Protein AF-A0A8J1L8U2-F1 (afdb_monomer)

pLDDT: mean 76.45, std 16.21, range [33.94, 94.25]

Solvent-accessible surface area (backbone atoms only — not comparable to full-atom values): 9892 Å² total; per-residue (Å²): 130,86,88,81,90,83,88,86,87,82,89,74,74,87,90,58,73,69,4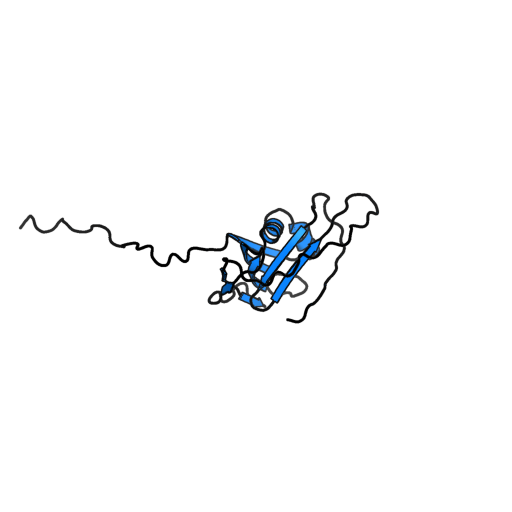5,57,37,37,38,40,43,85,87,51,74,49,75,46,46,43,51,58,68,88,56,88,93,59,76,48,62,86,51,72,68,71,79,86,49,74,55,70,46,94,36,49,20,51,20,28,72,24,74,72,26,86,62,57,69,60,91,40,66,45,71,16,31,52,74,24,55,23,24,35,36,40,37,36,34,31,82,90,69,74,41,37,34,18,40,21,12,24,18,17,62,56,47,46,49,46,73,73,53,90,40,54,60,61,38,53,75,67,52,38,52,68,53,76,51,70,42,75,35,76,75,75,87,61,83,78,72,88,73,84,78,79,77,96,76,80,95,78,85,87,78,88,131

Foldseek 3Di:
DDDDDDDDDDDFPPPDAWFWKKWDAPPDIDTDTDFDDDDPPDDGDDTDTPDPFAAFDPFKEQHAKDWQDPDGDRPDIDGDGDQFQKWKWKWKDAPVRNGIMITIYTMHPRVVVCVVPPVCGVCVVRPIDMDMDIDRGDDDPPPDDDDPDDDDDDPPDPDDD

Secondary structure (DSSP, 8-state):
-------------S----EEEEEE-SS-EEEEEE----STT--PPPP-PPP---SEEEEEEE-EEEES-S---TT-EEEEETT--EEEEEEEE-TTT-S-EEEEEEE-HHHHHHHHSSTHHHHHHTT-EEEEEEEE------S-------------SSS--

InterPro domains:
  IPR045860 Snake toxin-like superfamily [G3DSA:2.10.60.10] (55-143)
  IPR045860 Snake toxin-like superfamily [SSF57302] (56-139)
  IPR050918 CNF-like Phospholipase A2 Inhibitor [PTHR20914] (6-137)

Sequence (161 aa):
MKDYDMFERSCAPEKKYDLSGSFSLPSSKIIFASSFCSTDNCTPNEPTIPENANQPNQVTCPACLSLDSNLCNTSQSIPCTGSENMCYLGVATSPVFSYPVVLRGCATKSSCDIVSTDQEAILNTLQINSNLLCTNGACHHHYGFLLPAAIASALMKFMFV

Mean predicted aligned error: 11.78 Å

Organism: Xenopus laevis (NCBI:txid8355)

Structure (mmCIF, N/CA/C/O backbone):
data_AF-A0A8J1L8U2-F1
#
_entry.id   AF-A0A8J1L8U2-F1
#
loop_
_atom_site.group_PDB
_atom_site.id
_atom_site.type_symbol
_atom_site.label_atom_id
_atom_site.label_alt_id
_atom_site.label_comp_id
_atom_site.label_asym_id
_atom_site.label_entity_id
_atom_site.label_seq_id
_atom_site.pdbx_PDB_ins_code
_atom_site.Cartn_x
_atom_site.Cartn_y
_atom_site.Cartn_z
_atom_site.occupancy
_atom_site.B_iso_or_equiv
_atom_site.auth_seq_id
_atom_site.auth_comp_id
_atom_site.auth_asym_id
_atom_site.auth_atom_id
_atom_site.pdbx_PDB_model_num
ATOM 1 N N . MET A 1 1 ? 15.852 5.077 4.787 1.00 55.56 1 MET A N 1
ATOM 2 C CA . MET A 1 1 ? 14.525 5.723 4.705 1.00 55.56 1 MET A CA 1
ATOM 3 C C . MET A 1 1 ? 14.370 6.618 5.919 1.00 55.56 1 MET A C 1
ATOM 5 O O . MET A 1 1 ? 14.969 6.308 6.938 1.00 55.56 1 MET A O 1
ATOM 9 N N . LYS A 1 2 ? 13.671 7.747 5.790 1.00 69.25 2 LYS A N 1
ATOM 10 C CA . LYS A 1 2 ? 13.170 8.475 6.960 1.00 69.25 2 LYS A CA 1
ATOM 11 C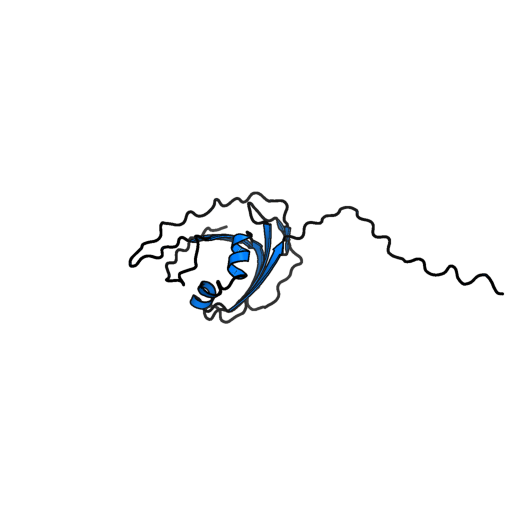 C . LYS A 1 2 ? 11.797 7.897 7.274 1.00 69.25 2 LYS A C 1
ATOM 13 O O . LYS A 1 2 ? 11.005 7.754 6.344 1.00 69.25 2 LYS A O 1
ATOM 18 N N . ASP A 1 3 ? 11.559 7.581 8.535 1.00 76.12 3 ASP A N 1
ATOM 19 C CA . ASP A 1 3 ? 10.280 7.050 8.988 1.00 76.12 3 ASP A CA 1
ATOM 20 C C . ASP A 1 3 ? 9.360 8.220 9.353 1.00 76.12 3 ASP A C 1
ATOM 22 O O . ASP A 1 3 ? 9.800 9.211 9.945 1.00 76.12 3 ASP A O 1
ATOM 26 N N . TYR A 1 4 ? 8.106 8.133 8.918 1.00 81.88 4 TYR A N 1
ATOM 27 C CA . TYR A 1 4 ? 7.073 9.134 9.150 1.00 81.88 4 TYR A CA 1
ATOM 28 C C . TYR A 1 4 ? 5.827 8.423 9.657 1.00 81.88 4 TYR A C 1
ATOM 30 O O . TYR A 1 4 ? 5.257 7.603 8.939 1.00 81.88 4 TYR A O 1
ATOM 38 N N . ASP A 1 5 ? 5.394 8.784 10.859 1.00 82.75 5 ASP A N 1
ATOM 39 C CA . ASP A 1 5 ? 4.182 8.236 11.455 1.00 82.75 5 ASP A CA 1
ATOM 40 C C . ASP A 1 5 ? 3.004 9.181 11.203 1.00 82.75 5 ASP A C 1
ATOM 42 O O . ASP A 1 5 ? 3.115 10.403 11.346 1.00 82.75 5 ASP A O 1
ATOM 46 N N . MET A 1 6 ? 1.864 8.613 10.812 1.00 81.25 6 MET A N 1
ATOM 47 C CA . MET A 1 6 ? 0.624 9.339 10.547 1.00 81.25 6 MET A CA 1
ATOM 48 C C . MET A 1 6 ? -0.524 8.668 11.294 1.00 81.25 6 MET A C 1
ATOM 50 O O . MET A 1 6 ? -0.677 7.451 11.238 1.00 81.25 6 MET A O 1
ATOM 54 N N . PHE A 1 7 ? -1.351 9.473 11.961 1.00 82.50 7 PHE A N 1
ATOM 55 C CA . PHE A 1 7 ? -2.502 9.004 12.726 1.00 82.50 7 PHE A CA 1
ATOM 56 C C . PHE A 1 7 ? -3.751 9.764 12.290 1.00 82.50 7 PHE A C 1
ATOM 58 O O . PHE A 1 7 ? -3.750 10.994 12.245 1.00 82.50 7 PHE A O 1
ATOM 65 N N . GLU A 1 8 ? -4.824 9.032 12.004 1.00 81.19 8 GLU A N 1
ATOM 66 C CA . GLU A 1 8 ? -6.116 9.594 11.618 1.00 81.19 8 GLU A CA 1
ATOM 67 C C . GLU A 1 8 ? -7.243 8.882 12.374 1.00 81.19 8 GLU A C 1
ATOM 69 O O . GLU A 1 8 ? -7.194 7.672 12.602 1.00 81.19 8 GLU A O 1
ATOM 74 N N . ARG A 1 9 ? -8.272 9.638 12.771 1.00 81.75 9 ARG A N 1
ATOM 75 C CA . ARG A 1 9 ? -9.519 9.103 13.327 1.00 81.75 9 ARG A CA 1
ATOM 76 C C . ARG A 1 9 ? -10.688 9.680 12.545 1.00 81.75 9 ARG A C 1
ATOM 78 O O . ARG A 1 9 ? -10.805 10.896 12.419 1.00 81.75 9 ARG A O 1
ATOM 85 N N . SER A 1 10 ? -11.563 8.809 12.063 1.00 78.25 10 SER A N 1
ATOM 86 C CA . SER A 1 10 ? -12.742 9.187 11.287 1.00 78.25 10 SER A CA 1
ATOM 87 C C . SER A 1 10 ? -13.910 8.243 11.569 1.00 78.25 10 SER A C 1
ATOM 89 O O . SER A 1 10 ? -13.733 7.139 12.089 1.00 78.25 10 SER A O 1
ATOM 91 N N . CYS A 1 11 ? -15.123 8.693 11.251 1.00 78.50 11 CYS A N 1
ATOM 92 C CA . CYS A 1 11 ? -16.308 7.843 11.277 1.00 78.50 11 CYS A CA 1
ATOM 93 C C . CYS A 1 11 ? -16.385 7.028 9.981 1.00 78.50 11 CYS A C 1
ATOM 95 O O . CYS A 1 11 ? -16.062 7.527 8.903 1.00 78.50 11 CYS A O 1
ATOM 97 N N . ALA A 1 12 ? -16.856 5.788 10.071 1.00 73.00 12 ALA A N 1
ATOM 98 C CA . ALA A 1 12 ? -17.016 4.910 8.922 1.00 73.00 12 ALA A CA 1
ATOM 99 C C . ALA A 1 12 ? -18.318 4.098 9.011 1.00 73.00 12 ALA A C 1
ATOM 101 O O . ALA A 1 12 ? -18.822 3.891 10.115 1.00 73.00 12 ALA A O 1
ATOM 102 N N . PRO A 1 13 ? -18.855 3.607 7.875 1.00 71.69 13 PRO A N 1
ATOM 103 C CA . PRO A 1 13 ? -19.980 2.676 7.888 1.00 71.69 13 PRO A CA 1
ATOM 104 C C . PRO A 1 13 ? -19.676 1.433 8.735 1.00 71.69 13 PRO A C 1
ATOM 106 O O . PRO A 1 13 ? -18.548 0.943 8.730 1.00 71.69 13 PRO A O 1
ATOM 109 N N . GLU A 1 14 ? -20.698 0.903 9.408 1.00 62.69 14 GLU A N 1
ATOM 110 C CA . GLU A 1 14 ? -20.612 -0.101 10.487 1.00 62.69 14 GLU A CA 1
ATOM 111 C C . GLU A 1 14 ? -19.909 -1.424 10.104 1.00 62.69 14 GLU A C 1
ATOM 113 O O . GLU A 1 14 ? -19.442 -2.165 10.964 1.00 62.69 14 GLU A O 1
ATOM 118 N N . LYS A 1 15 ? -19.770 -1.723 8.807 1.00 58.78 15 LYS A N 1
ATOM 119 C CA . LYS A 1 15 ? -19.069 -2.915 8.304 1.00 58.78 15 LYS A CA 1
ATOM 120 C C . LYS A 1 15 ? -17.561 -2.700 8.147 1.00 58.78 15 LYS A C 1
ATOM 122 O O . LYS A 1 15 ? -17.046 -2.787 7.030 1.00 58.78 15 LYS A O 1
ATOM 127 N N . LYS A 1 16 ? -16.828 -2.464 9.236 1.00 64.44 16 LYS A N 1
ATOM 128 C CA . LYS A 1 16 ? -15.357 -2.485 9.185 1.00 64.44 16 LYS A CA 1
ATOM 129 C C . LYS A 1 16 ? -14.770 -3.320 10.312 1.00 64.44 16 LYS A C 1
ATOM 131 O O . LYS A 1 16 ? -15.096 -3.144 11.477 1.00 64.44 16 LYS A O 1
ATOM 136 N N . T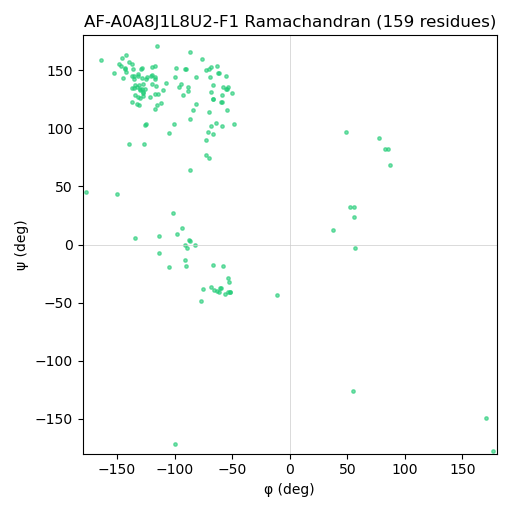YR A 1 17 ? -13.924 -4.261 9.918 1.00 73.12 17 TYR A N 1
ATOM 137 C CA . TYR A 1 17 ? -13.066 -5.026 10.812 1.00 73.12 17 TYR A CA 1
ATOM 138 C C . TYR A 1 17 ? -11.768 -4.248 11.027 1.00 73.12 17 TYR A C 1
ATOM 140 O O . TYR A 1 17 ? -11.470 -3.335 10.256 1.00 73.12 17 TYR A O 1
ATOM 148 N N . ASP A 1 18 ? -10.989 -4.627 12.035 1.00 79.44 18 ASP A N 1
ATOM 149 C CA . ASP A 1 18 ? -9.620 -4.138 12.169 1.00 79.44 18 ASP A CA 1
ATOM 150 C C . ASP A 1 18 ? -8.829 -4.522 10.911 1.00 79.44 18 ASP A C 1
ATOM 152 O O . ASP A 1 18 ? -8.854 -5.673 10.461 1.00 79.44 18 ASP A O 1
ATOM 156 N N . LEU A 1 19 ? -8.157 -3.543 10.310 1.00 80.75 19 LEU A N 1
ATOM 157 C CA . LEU A 1 19 ? -7.389 -3.734 9.081 1.00 80.75 19 LEU A CA 1
ATOM 158 C C . LEU A 1 19 ? -5.924 -3.486 9.367 1.00 80.75 19 LEU A C 1
ATOM 160 O O . LEU A 1 19 ? -5.584 -2.481 9.981 1.00 80.75 19 LEU A O 1
ATOM 164 N N . SER A 1 20 ? -5.058 -4.344 8.848 1.00 87.38 20 SER A N 1
ATOM 165 C CA . SER A 1 20 ? -3.622 -4.107 8.826 1.00 87.38 20 SER A CA 1
ATOM 166 C C . SER A 1 20 ? -3.008 -4.635 7.541 1.00 87.38 20 SER A C 1
ATOM 168 O O . SER A 1 20 ? -3.523 -5.567 6.911 1.00 87.38 20 SER A O 1
ATOM 170 N N . GLY A 1 21 ? -1.911 -4.016 7.126 1.00 89.12 21 GLY A N 1
ATOM 171 C CA . GLY A 1 21 ? -1.222 -4.402 5.909 1.00 89.12 21 GLY A CA 1
ATOM 172 C C . GLY A 1 21 ? -0.041 -3.505 5.589 1.00 89.12 21 GLY A C 1
ATOM 173 O O . GLY A 1 21 ? 0.296 -2.580 6.332 1.00 89.12 21 GLY A O 1
ATOM 174 N N . SER A 1 22 ? 0.591 -3.793 4.459 1.00 91.31 22 SER A N 1
ATOM 175 C CA . SER A 1 22 ? 1.680 -2.982 3.934 1.00 91.31 22 SER A CA 1
ATOM 176 C C . SER A 1 22 ? 1.654 -2.867 2.414 1.00 91.31 22 SER A C 1
ATOM 178 O O . SER A 1 22 ? 0.987 -3.646 1.718 1.00 91.31 22 SER A O 1
ATOM 180 N N . PHE A 1 23 ? 2.393 -1.870 1.932 1.00 90.50 23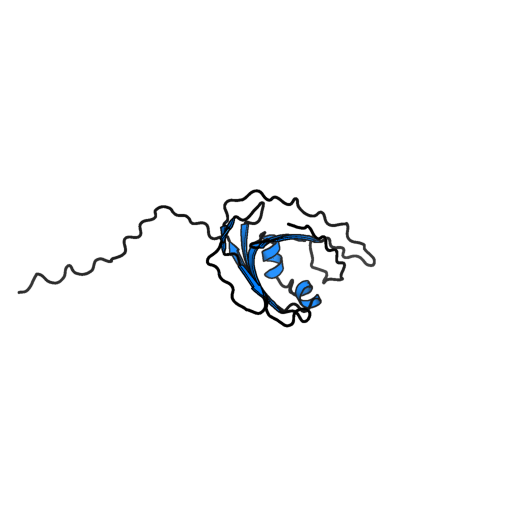 PHE A N 1
ATOM 181 C CA . PHE A 1 23 ? 2.773 -1.670 0.543 1.00 90.50 23 PHE A CA 1
ATOM 182 C C . PHE A 1 23 ? 4.268 -1.372 0.469 1.00 90.50 23 PHE A C 1
ATOM 184 O O . PHE A 1 23 ? 4.754 -0.507 1.199 1.00 90.50 23 PHE A O 1
ATOM 191 N N . SER A 1 24 ? 4.974 -1.994 -0.469 1.00 92.81 24 SER A N 1
ATOM 192 C CA . SER A 1 24 ? 6.356 -1.636 -0.792 1.00 92.81 24 SER A CA 1
ATOM 193 C C . SER A 1 24 ? 6.437 -1.077 -2.205 1.00 92.81 24 SER A C 1
ATOM 195 O O . SER A 1 24 ? 5.938 -1.676 -3.156 1.00 92.81 24 SER A O 1
ATOM 197 N N . LEU A 1 25 ? 7.074 0.081 -2.332 1.00 90.44 25 LEU A N 1
ATOM 198 C CA . LEU A 1 25 ?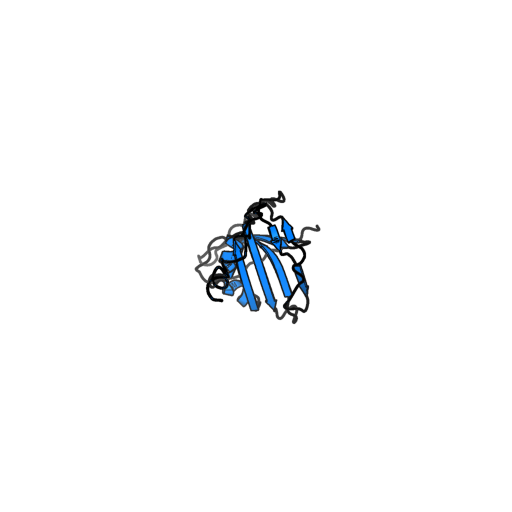 7.341 0.824 -3.562 1.00 90.44 25 LEU A CA 1
ATOM 199 C C . LEU A 1 25 ? 8.867 0.880 -3.788 1.00 90.44 25 LEU A C 1
ATOM 201 O O . LEU A 1 25 ? 9.624 0.517 -2.888 1.00 90.44 25 LEU A O 1
ATOM 205 N N . PRO A 1 26 ? 9.368 1.354 -4.950 1.00 89.25 26 PRO A N 1
ATOM 206 C CA . PRO A 1 26 ? 10.806 1.333 -5.245 1.00 89.25 26 PRO A CA 1
ATOM 207 C C . PRO A 1 26 ? 11.721 1.965 -4.184 1.00 89.25 26 PRO A C 1
ATOM 209 O O . PRO A 1 26 ? 12.861 1.540 -4.026 1.00 89.25 26 PRO A O 1
ATOM 212 N N . SER A 1 27 ? 11.247 2.992 -3.475 1.00 85.25 27 SER A N 1
ATOM 213 C CA . SER A 1 27 ? 12.046 3.765 -2.514 1.00 85.25 27 SER A CA 1
ATOM 214 C C . SER A 1 27 ? 11.344 4.025 -1.180 1.00 85.25 27 SER A C 1
ATOM 216 O O . SER A 1 27 ? 11.872 4.756 -0.338 1.00 85.25 27 SER A O 1
ATOM 218 N N . SER A 1 28 ? 10.162 3.447 -0.973 1.00 87.12 28 SER A N 1
ATOM 219 C CA . SER A 1 28 ? 9.360 3.655 0.229 1.00 87.12 28 SER A CA 1
ATOM 220 C C . SER A 1 28 ? 8.557 2.411 0.579 1.00 87.12 28 SER A C 1
ATOM 222 O O . SER A 1 28 ? 8.237 1.589 -0.276 1.00 87.12 28 SER A O 1
ATOM 224 N N . LYS A 1 29 ? 8.220 2.291 1.858 1.00 89.56 29 LYS A N 1
ATOM 225 C CA . LYS A 1 29 ? 7.324 1.268 2.379 1.00 89.56 29 LYS A CA 1
ATOM 226 C C . LYS A 1 29 ? 6.289 1.949 3.252 1.00 89.56 29 LYS A C 1
ATOM 228 O O . LYS A 1 29 ? 6.626 2.857 4.008 1.00 89.56 29 LYS A O 1
ATOM 233 N N . ILE A 1 30 ? 5.046 1.525 3.111 1.00 88.12 30 ILE A N 1
ATOM 234 C CA . ILE A 1 30 ? 3.907 2.011 3.876 1.00 88.12 30 ILE A CA 1
ATOM 235 C C . ILE A 1 30 ? 3.393 0.824 4.670 1.00 88.12 30 ILE A C 1
ATOM 237 O O . ILE A 1 30 ? 3.163 -0.243 4.106 1.00 88.12 30 ILE A O 1
ATOM 241 N N . ILE A 1 31 ? 3.212 1.007 5.969 1.00 89.12 31 ILE A N 1
ATOM 242 C CA . ILE A 1 31 ? 2.617 0.015 6.857 1.00 89.12 31 ILE A CA 1
ATOM 243 C C . ILE A 1 31 ? 1.469 0.714 7.561 1.00 89.12 31 ILE A C 1
ATOM 245 O O . ILE A 1 31 ? 1.619 1.851 8.002 1.00 89.12 31 ILE A O 1
ATOM 249 N N . PHE A 1 32 ? 0.321 0.058 7.632 1.00 86.44 32 PHE A N 1
ATOM 250 C CA . PHE A 1 32 ? -0.856 0.625 8.265 1.00 86.44 32 PHE A CA 1
ATOM 251 C C . PHE A 1 32 ? -1.540 -0.415 9.143 1.00 86.44 32 PHE A C 1
ATOM 253 O O . PHE A 1 32 ? -1.497 -1.621 8.882 1.00 86.44 32 PHE A O 1
ATOM 260 N N . ALA A 1 33 ? -2.198 0.084 10.180 1.00 87.69 33 ALA A N 1
ATOM 261 C CA . ALA A 1 33 ? -3.148 -0.657 10.983 1.00 87.69 33 ALA A CA 1
ATOM 262 C C . ALA A 1 33 ? -4.286 0.284 11.392 1.00 87.69 33 ALA A C 1
ATOM 264 O O . ALA A 1 33 ? -4.091 1.491 11.525 1.00 87.69 33 ALA A O 1
ATOM 265 N N . SER A 1 34 ? -5.475 -0.265 11.584 1.00 84.25 34 SER A N 1
ATOM 266 C CA . SER A 1 34 ? -6.656 0.460 12.036 1.00 84.25 34 SER A CA 1
ATOM 267 C C . SER A 1 34 ? -7.458 -0.413 12.985 1.00 84.25 34 SER A C 1
ATOM 269 O O . SER A 1 34 ? -7.480 -1.636 12.837 1.00 84.25 34 SER A O 1
ATOM 271 N N . SER A 1 35 ? -8.121 0.247 13.925 1.00 86.56 35 SER A N 1
ATOM 272 C CA . SER A 1 35 ? -9.025 -0.371 14.883 1.00 86.56 35 SER A CA 1
ATOM 273 C C . SER A 1 35 ? -10.403 0.247 14.726 1.00 86.56 35 SER A C 1
ATOM 275 O O . SER A 1 35 ? -10.518 1.455 14.483 1.00 86.56 35 SER A O 1
ATOM 277 N N . PHE A 1 36 ? -11.445 -0.553 14.913 1.00 84.06 36 PHE A N 1
ATOM 278 C CA . PHE A 1 36 ? -12.827 -0.095 14.815 1.00 84.06 36 PHE A CA 1
ATOM 279 C C . PHE A 1 36 ? -13.580 -0.225 16.145 1.00 84.06 36 PHE A C 1
ATOM 281 O O . PHE A 1 36 ? -13.271 -1.056 16.996 1.00 84.06 36 PHE A O 1
ATOM 288 N N . CYS A 1 37 ? -14.597 0.615 16.328 1.00 86.06 37 CYS A N 1
ATOM 289 C CA . CYS A 1 37 ? -15.585 0.455 17.383 1.00 86.06 37 CYS A CA 1
ATOM 290 C C . CYS A 1 37 ? -16.959 0.925 16.876 1.00 86.06 37 CYS A C 1
ATOM 292 O O . CYS A 1 37 ? -17.034 1.871 16.093 1.00 86.06 37 CYS A O 1
ATOM 294 N N . SER A 1 38 ? -18.034 0.248 17.292 1.00 86.31 38 SER A N 1
ATOM 295 C CA . SER A 1 38 ? -19.394 0.450 16.756 1.00 86.31 38 SER A CA 1
ATOM 296 C C . SER A 1 38 ? -20.403 1.043 17.737 1.00 86.31 38 SER A C 1
ATOM 298 O O . SER A 1 38 ? -21.527 1.329 17.341 1.00 86.31 38 SER A O 1
ATOM 300 N N . THR A 1 39 ? -20.056 1.207 19.014 1.00 86.81 39 THR A N 1
ATOM 301 C CA . THR A 1 39 ? -20.993 1.746 20.010 1.00 86.81 39 THR A CA 1
ATOM 302 C C . THR A 1 39 ? -20.898 3.265 20.093 1.00 86.81 39 THR A C 1
ATOM 304 O O . THR A 1 39 ? -19.825 3.836 19.911 1.00 86.81 39 THR A O 1
ATOM 307 N N . ASP A 1 40 ? -21.993 3.932 20.452 1.00 83.94 40 ASP A N 1
ATOM 308 C CA . ASP A 1 40 ? -21.985 5.383 20.656 1.00 83.94 40 ASP A CA 1
ATOM 309 C C . ASP A 1 40 ? -20.893 5.810 21.648 1.00 83.94 40 ASP A C 1
ATOM 311 O O . ASP A 1 40 ? -20.710 5.203 22.705 1.00 83.94 40 ASP A O 1
ATOM 315 N N . ASN A 1 41 ? -20.166 6.876 21.299 1.00 84.12 41 ASN A N 1
ATOM 316 C CA . ASN A 1 41 ? -19.057 7.434 22.083 1.00 84.12 41 ASN A CA 1
ATOM 317 C C . ASN A 1 41 ? -17.925 6.440 22.408 1.00 84.12 41 ASN A C 1
ATOM 319 O O . ASN A 1 41 ? -17.176 6.640 23.368 1.00 84.12 41 ASN A O 1
ATOM 323 N N . CYS A 1 42 ? -17.764 5.380 21.615 1.00 87.62 42 CYS A N 1
ATOM 324 C CA . CYS A 1 42 ? -16.620 4.495 21.756 1.00 87.62 42 CYS A CA 1
ATOM 325 C C . CYS A 1 42 ? -15.311 5.186 21.357 1.00 87.62 42 CYS A C 1
ATOM 327 O O . CYS A 1 42 ? -15.261 6.094 20.525 1.00 87.62 42 CYS A O 1
ATOM 329 N N . THR A 1 43 ? -14.214 4.719 21.943 1.00 87.00 43 THR A N 1
ATOM 330 C CA . THR A 1 43 ? -12.868 4.999 21.450 1.00 87.00 43 THR A CA 1
ATOM 331 C C . THR A 1 43 ? -12.262 3.674 21.011 1.00 87.00 43 THR A C 1
ATOM 333 O O . THR A 1 43 ? -12.185 2.769 21.842 1.00 87.00 43 THR A O 1
ATOM 336 N N . PRO A 1 44 ? -11.870 3.523 19.730 1.00 85.50 44 PRO A N 1
ATOM 337 C CA . PRO A 1 44 ? -11.164 2.333 19.291 1.00 85.50 44 PRO A CA 1
ATOM 338 C C . PRO A 1 44 ? -9.841 2.228 20.045 1.00 85.50 44 PRO A C 1
ATOM 340 O O . PRO A 1 44 ? -9.219 3.246 20.360 1.00 85.50 44 PRO A O 1
ATOM 343 N N . ASN A 1 45 ? -9.404 1.001 20.304 1.00 87.56 45 ASN A N 1
ATOM 344 C CA . ASN A 1 45 ? -8.079 0.765 20.863 1.00 87.56 45 ASN A CA 1
ATOM 345 C C . ASN A 1 45 ? -6.997 1.236 19.886 1.00 87.56 45 ASN A C 1
ATOM 347 O O . ASN A 1 45 ? -7.204 1.242 18.671 1.00 87.56 45 ASN A O 1
ATOM 351 N N . GLU A 1 46 ? -5.826 1.586 20.412 1.00 87.19 46 GLU A N 1
ATOM 352 C CA . GLU A 1 46 ? -4.676 1.918 19.575 1.00 87.19 46 GLU A CA 1
ATOM 353 C C . GLU A 1 46 ? -4.309 0.718 18.678 1.00 87.19 46 GLU A C 1
ATOM 355 O O . GLU A 1 46 ? -4.095 -0.384 19.194 1.00 87.19 46 GLU A O 1
ATOM 360 N N . PRO A 1 47 ? -4.283 0.883 17.341 1.00 87.06 47 PRO A N 1
ATOM 361 C CA . PRO A 1 47 ? -3.933 -0.202 16.437 1.00 87.06 47 PRO A CA 1
ATOM 362 C C . PRO A 1 47 ? -2.468 -0.600 16.609 1.00 87.06 47 PRO A C 1
ATOM 364 O O . PRO A 1 47 ? -1.582 0.249 16.667 1.00 87.06 47 PRO A O 1
ATOM 367 N N . THR A 1 48 ? -2.190 -1.901 16.623 1.00 86.19 48 THR A N 1
ATOM 368 C CA . THR A 1 48 ? -0.806 -2.386 16.616 1.00 86.19 48 THR A CA 1
ATOM 369 C C . THR A 1 48 ? -0.288 -2.429 15.182 1.00 86.19 48 THR A C 1
ATOM 371 O O . THR A 1 48 ? -0.790 -3.196 14.359 1.00 86.19 48 THR A O 1
ATOM 374 N N . ILE A 1 49 ? 0.726 -1.616 14.882 1.00 82.88 49 ILE A N 1
ATOM 375 C CA . ILE A 1 49 ? 1.420 -1.656 13.592 1.00 82.88 49 ILE A CA 1
ATOM 376 C C . ILE A 1 49 ? 2.172 -2.991 13.488 1.00 82.88 49 ILE A C 1
ATOM 378 O O . ILE A 1 49 ? 2.945 -3.318 14.394 1.00 82.88 49 ILE A O 1
ATOM 382 N N . PRO A 1 50 ? 1.955 -3.788 12.425 1.00 79.06 50 PRO A N 1
ATOM 383 C CA . PRO A 1 50 ? 2.690 -5.031 12.253 1.00 79.06 50 PRO A CA 1
ATOM 384 C C . PRO A 1 50 ? 4.185 -4.743 12.100 1.00 79.06 50 PRO A C 1
ATOM 386 O O . PRO A 1 50 ? 4.582 -3.719 11.541 1.00 79.06 50 PRO A O 1
ATOM 389 N N . GLU A 1 51 ? 5.018 -5.661 12.592 1.00 80.06 51 GLU A N 1
ATOM 390 C CA . GLU A 1 51 ? 6.469 -5.518 12.509 1.00 80.06 51 GLU A CA 1
ATOM 391 C C . GLU A 1 51 ? 6.900 -5.288 11.056 1.00 80.06 51 GLU A C 1
ATOM 393 O O . GLU A 1 51 ? 6.460 -5.985 10.135 1.00 80.06 51 GLU A O 1
ATOM 398 N N . ASN A 1 52 ? 7.781 -4.306 10.850 1.00 79.44 52 ASN A N 1
ATOM 399 C CA . ASN A 1 52 ? 8.346 -4.032 9.540 1.00 79.44 52 ASN A CA 1
ATOM 400 C C . ASN A 1 52 ? 9.350 -5.127 9.149 1.00 79.44 52 ASN A C 1
ATOM 402 O O . ASN A 1 52 ? 10.569 -4.943 9.199 1.00 79.44 52 ASN A O 1
ATOM 406 N N . ALA A 1 53 ? 8.829 -6.281 8.740 1.00 81.50 53 ALA A N 1
ATOM 407 C CA . ALA A 1 53 ? 9.623 -7.367 8.204 1.00 81.50 53 ALA A CA 1
ATOM 408 C C . ALA A 1 53 ? 10.196 -6.941 6.847 1.00 81.50 53 ALA A C 1
ATOM 410 O O . ALA A 1 53 ? 9.499 -6.931 5.833 1.00 81.50 53 ALA A O 1
ATOM 411 N N . ASN A 1 54 ? 11.476 -6.572 6.840 1.00 83.75 54 ASN A N 1
ATOM 412 C CA . ASN A 1 54 ? 12.215 -6.173 5.638 1.00 83.75 54 ASN A CA 1
ATOM 413 C C . ASN A 1 54 ? 12.926 -7.348 4.956 1.00 83.75 54 ASN A C 1
ATOM 415 O O . ASN A 1 54 ? 13.592 -7.162 3.941 1.00 83.75 54 ASN A O 1
ATOM 419 N N . GLN A 1 55 ? 12.811 -8.558 5.509 1.00 90.69 55 GLN A N 1
ATOM 420 C CA . GLN A 1 55 ? 13.399 -9.740 4.898 1.00 90.69 55 GLN A CA 1
ATOM 421 C C . GLN A 1 55 ? 12.686 -10.045 3.569 1.00 90.69 55 GLN A C 1
ATOM 423 O O . GLN A 1 55 ? 11.457 -10.188 3.575 1.00 90.69 55 GLN A O 1
ATOM 428 N N . PRO A 1 56 ? 13.426 -10.158 2.447 1.00 92.69 56 PRO A N 1
ATOM 429 C CA . PRO A 1 56 ? 12.853 -10.541 1.165 1.00 92.69 56 PRO A CA 1
ATOM 430 C C . PRO A 1 56 ? 12.148 -11.895 1.236 1.00 92.69 56 PRO A C 1
ATOM 432 O O . PRO A 1 56 ? 12.684 -12.852 1.801 1.00 92.69 56 PRO A O 1
ATOM 435 N N . ASN A 1 57 ? 10.966 -11.977 0.639 1.00 91.75 57 ASN A N 1
ATOM 436 C CA . ASN A 1 57 ? 10.258 -13.228 0.401 1.00 91.75 57 ASN A CA 1
ATOM 437 C C . ASN A 1 57 ? 10.464 -13.686 -1.058 1.00 91.75 57 ASN A C 1
ATOM 439 O O . ASN A 1 57 ? 11.301 -13.147 -1.783 1.00 91.75 57 ASN A O 1
ATOM 443 N N . GLN A 1 58 ? 9.752 -14.729 -1.492 1.00 91.88 58 GLN A N 1
ATOM 444 C CA . GLN A 1 58 ? 9.942 -15.316 -2.826 1.00 91.88 58 GLN A CA 1
ATOM 445 C C . GLN A 1 58 ? 9.193 -14.575 -3.945 1.00 91.88 58 GLN A C 1
ATOM 447 O O . GLN A 1 58 ? 9.284 -14.984 -5.101 1.00 91.88 58 GLN A O 1
ATOM 452 N N . VAL A 1 59 ? 8.454 -13.508 -3.629 1.00 92.94 59 VAL A N 1
ATOM 453 C CA . VAL A 1 59 ? 7.657 -12.750 -4.595 1.00 92.94 59 VAL A CA 1
ATOM 454 C C . VAL A 1 59 ? 8.452 -11.554 -5.109 1.00 92.94 59 VAL A C 1
ATOM 456 O O . VAL A 1 59 ? 9.147 -10.865 -4.368 1.00 92.94 59 VAL A O 1
ATOM 459 N N . THR A 1 60 ? 8.360 -11.302 -6.410 1.00 93.81 60 THR A N 1
ATOM 460 C CA . THR A 1 60 ? 8.952 -10.130 -7.062 1.00 93.81 60 THR A CA 1
ATOM 461 C C . THR A 1 60 ? 7.890 -9.459 -7.914 1.00 93.81 60 THR A C 1
ATOM 463 O O . THR A 1 60 ? 7.184 -10.129 -8.669 1.00 93.81 60 THR A O 1
ATOM 466 N N . CYS A 1 61 ? 7.783 -8.139 -7.797 1.00 94.25 61 CYS A N 1
ATOM 467 C CA . CYS A 1 61 ? 6.765 -7.361 -8.492 1.00 94.25 61 CYS A CA 1
ATOM 468 C C . CYS A 1 61 ? 7.392 -6.243 -9.324 1.00 94.25 61 CYS A C 1
ATOM 470 O O . CYS A 1 61 ? 8.333 -5.596 -8.850 1.00 94.25 61 CYS A O 1
ATOM 472 N N . PRO A 1 62 ? 6.852 -5.954 -10.525 1.00 93.81 62 PRO A N 1
ATOM 473 C CA . PRO A 1 62 ? 7.156 -4.715 -11.223 1.00 93.81 62 PRO A CA 1
ATOM 474 C C . PRO A 1 62 ? 6.840 -3.530 -10.317 1.00 93.81 62 PRO A C 1
ATOM 476 O O . PRO A 1 62 ? 5.769 -3.490 -9.707 1.00 93.81 62 PRO A O 1
ATOM 479 N N . ALA A 1 63 ? 7.748 -2.565 -10.244 1.00 92.62 63 ALA A N 1
ATOM 480 C CA . ALA A 1 63 ? 7.616 -1.455 -9.317 1.00 92.62 63 ALA A CA 1
ATOM 481 C C . ALA A 1 63 ? 7.988 -0.137 -9.976 1.00 92.62 63 ALA A C 1
ATOM 483 O O . ALA A 1 63 ? 8.997 -0.035 -10.673 1.00 92.62 63 ALA A O 1
ATOM 484 N N . CYS A 1 64 ? 7.155 0.873 -9.753 1.00 91.88 64 CYS A N 1
ATOM 485 C CA . CYS A 1 64 ? 7.391 2.223 -10.233 1.00 91.88 64 CYS A CA 1
ATOM 486 C C . CYS A 1 64 ? 6.494 3.229 -9.517 1.00 91.88 64 CYS A C 1
ATOM 488 O O . CYS A 1 64 ? 5.455 2.874 -8.966 1.00 91.88 64 CYS A O 1
ATOM 490 N N . LEU A 1 65 ? 6.915 4.490 -9.540 1.00 88.88 65 LEU A N 1
ATOM 491 C CA . LEU A 1 65 ? 6.151 5.637 -9.072 1.00 88.88 65 LEU A CA 1
ATOM 492 C C . LEU A 1 65 ? 6.284 6.731 -10.131 1.00 88.88 65 LEU A C 1
ATOM 494 O O . LEU A 1 65 ? 7.403 7.051 -10.534 1.00 88.88 65 LEU A O 1
ATOM 498 N N . SER A 1 66 ? 5.167 7.294 -10.585 1.00 88.81 66 SER A N 1
ATOM 499 C CA . SER A 1 66 ? 5.173 8.506 -11.407 1.00 88.81 66 SER A CA 1
ATOM 500 C C . SER A 1 66 ? 4.112 9.470 -10.914 1.00 88.81 66 SER A C 1
ATOM 502 O O . SER A 1 66 ? 2.974 9.080 -10.657 1.00 88.81 66 SER A O 1
ATOM 504 N N . LEU A 1 67 ? 4.510 10.733 -10.812 1.00 86.81 67 LEU A N 1
ATOM 505 C CA . LEU A 1 67 ? 3.610 11.860 -10.615 1.00 86.81 67 LEU A CA 1
ATOM 506 C C . LEU A 1 67 ? 3.221 12.407 -11.991 1.00 86.81 67 LEU A C 1
ATOM 508 O O . LEU A 1 67 ? 3.994 12.272 -12.942 1.00 86.81 67 LEU A O 1
ATOM 512 N N . ASP A 1 68 ? 2.031 12.989 -12.084 1.00 84.19 68 ASP A N 1
ATOM 513 C CA . ASP A 1 68 ? 1.487 13.616 -13.295 1.00 84.19 68 ASP A CA 1
ATOM 514 C C . ASP A 1 68 ? 1.438 12.692 -14.525 1.00 84.19 68 ASP A C 1
ATOM 516 O O . ASP A 1 68 ? 1.604 13.093 -15.675 1.00 84.19 68 ASP A O 1
ATOM 520 N N . SER A 1 69 ? 1.234 11.397 -14.277 1.00 81.44 69 SER A N 1
ATOM 521 C CA . SER A 1 69 ? 1.108 10.382 -15.318 1.00 81.44 69 SER A CA 1
ATOM 522 C C . SER A 1 69 ? 0.259 9.213 -14.832 1.00 81.44 69 SER A C 1
ATOM 524 O O . SER A 1 69 ? 0.311 8.825 -13.668 1.00 81.44 69 SER A O 1
ATOM 526 N N . ASN A 1 70 ? -0.474 8.595 -15.759 1.00 79.06 70 ASN A N 1
ATOM 527 C CA . ASN A 1 70 ? -1.198 7.339 -15.526 1.00 79.06 70 ASN A CA 1
ATOM 528 C C . ASN A 1 70 ? -0.338 6.096 -15.821 1.00 79.06 70 ASN A C 1
ATOM 530 O O . ASN A 1 70 ? -0.791 4.965 -15.650 1.00 79.06 70 ASN A O 1
ATOM 534 N N . LEU A 1 71 ? 0.894 6.294 -16.301 1.00 82.69 71 LEU A N 1
ATOM 535 C CA . LEU A 1 71 ? 1.834 5.242 -16.681 1.00 82.69 71 LEU A CA 1
ATOM 536 C C . LEU A 1 71 ? 3.185 5.456 -15.998 1.00 82.69 71 LEU A C 1
ATOM 538 O O . LEU A 1 71 ? 3.653 6.584 -15.855 1.00 82.69 71 LEU A O 1
ATOM 542 N N . CYS A 1 72 ? 3.833 4.362 -15.610 1.00 87.62 72 CYS A N 1
ATOM 543 C CA . CYS A 1 72 ? 5.197 4.394 -15.102 1.00 87.62 72 CYS A CA 1
ATOM 544 C C . CYS A 1 72 ? 6.024 3.246 -15.677 1.00 87.62 72 CYS A C 1
ATOM 546 O O . CYS A 1 72 ? 5.488 2.231 -16.122 1.00 87.62 72 CYS A O 1
ATOM 548 N N . ASN A 1 73 ? 7.343 3.440 -15.723 1.00 85.25 73 ASN A N 1
ATOM 549 C CA . ASN A 1 73 ? 8.266 2.485 -16.320 1.00 85.25 73 ASN A CA 1
ATOM 550 C C . ASN A 1 73 ? 8.372 1.216 -15.462 1.00 85.25 73 ASN A C 1
ATOM 552 O O . ASN A 1 73 ? 8.918 1.251 -14.366 1.00 85.25 73 ASN A O 1
ATOM 556 N N . THR A 1 74 ? 7.913 0.085 -15.996 1.00 81.81 74 THR A N 1
ATOM 557 C CA . THR A 1 74 ? 7.893 -1.215 -15.307 1.00 81.81 74 THR A CA 1
ATOM 558 C C . THR A 1 74 ? 9.117 -2.084 -15.585 1.00 81.81 74 THR A C 1
ATOM 560 O O . THR A 1 74 ? 9.084 -3.282 -15.318 1.00 81.81 74 THR A O 1
ATOM 563 N N . SER A 1 75 ? 10.186 -1.521 -16.154 1.00 83.31 75 SER A N 1
ATOM 564 C CA . SER A 1 75 ? 11.427 -2.267 -16.430 1.00 83.31 75 SER A CA 1
ATOM 565 C C . SER A 1 75 ? 12.143 -2.693 -15.147 1.00 83.31 75 SER A C 1
ATOM 567 O O . SER A 1 75 ? 12.996 -3.573 -15.177 1.00 83.31 75 SER A O 1
ATOM 569 N N . GLN A 1 76 ? 11.806 -2.060 -14.022 1.00 86.50 76 GLN A N 1
ATOM 570 C CA . GLN A 1 76 ? 12.333 -2.395 -12.710 1.00 86.50 76 GLN A CA 1
ATOM 571 C C . GLN A 1 76 ? 11.331 -3.245 -11.933 1.00 86.50 76 GLN A C 1
ATOM 573 O O . GLN A 1 76 ? 10.115 -3.062 -12.018 1.00 86.50 76 GLN A O 1
ATOM 578 N N . SER A 1 77 ? 11.867 -4.179 -11.159 1.00 92.19 77 SER A N 1
ATOM 579 C CA . SER A 1 77 ? 11.115 -4.976 -10.200 1.00 92.19 77 SER A CA 1
ATOM 580 C C . SER A 1 77 ? 11.809 -4.924 -8.848 1.00 92.19 77 SER A C 1
ATOM 582 O O . SER A 1 77 ? 13.031 -4.779 -8.791 1.00 92.19 77 SER A O 1
ATOM 584 N N . ILE A 1 78 ? 11.033 -5.048 -7.775 1.00 92.94 78 ILE A N 1
ATOM 585 C CA . ILE A 1 78 ? 11.552 -5.128 -6.407 1.00 92.94 78 ILE A CA 1
ATOM 586 C C . ILE A 1 78 ? 11.202 -6.484 -5.791 1.00 92.94 78 ILE A C 1
ATOM 588 O O . ILE A 1 78 ? 10.120 -7.016 -6.073 1.00 92.94 78 ILE A O 1
ATOM 592 N N . PRO A 1 79 ? 12.089 -7.053 -4.957 1.00 93.94 79 PRO A N 1
ATOM 593 C CA . PRO A 1 79 ? 11.726 -8.181 -4.118 1.00 93.94 79 PRO A CA 1
ATOM 594 C C . PRO A 1 79 ? 10.735 -7.713 -3.047 1.00 93.94 79 PRO A C 1
ATOM 596 O O . PRO A 1 79 ? 10.966 -6.703 -2.378 1.00 93.94 79 PRO A O 1
ATOM 599 N N . CYS A 1 80 ? 9.640 -8.444 -2.883 1.00 94.19 80 CYS A N 1
ATOM 600 C CA . CYS A 1 80 ? 8.677 -8.180 -1.822 1.00 94.19 80 CYS A CA 1
ATOM 601 C C . CYS A 1 80 ? 9.214 -8.673 -0.478 1.00 94.19 80 CYS A C 1
ATOM 603 O O . CYS A 1 80 ? 10.126 -9.502 -0.428 1.00 94.19 80 CYS A O 1
ATOM 605 N N . THR A 1 81 ? 8.676 -8.152 0.624 1.00 93.69 81 THR A N 1
ATOM 606 C CA . THR A 1 81 ? 9.205 -8.439 1.966 1.00 93.69 81 THR A CA 1
ATOM 607 C C . THR A 1 81 ? 8.120 -8.916 2.920 1.00 93.69 81 THR A C 1
ATOM 609 O O . THR A 1 81 ? 6.945 -8.584 2.768 1.00 93.69 81 THR A O 1
ATOM 612 N N . GLY A 1 82 ? 8.502 -9.723 3.912 1.00 92.19 82 GLY A N 1
ATOM 613 C CA . GLY A 1 82 ? 7.565 -10.212 4.924 1.00 92.19 82 GLY A CA 1
ATOM 614 C C . GLY A 1 82 ? 6.353 -10.923 4.310 1.00 92.19 82 GLY A C 1
ATOM 615 O O . GLY A 1 82 ? 6.503 -11.847 3.509 1.00 92.19 82 GLY A O 1
ATOM 616 N N . SER A 1 83 ? 5.149 -10.479 4.676 1.00 92.19 83 SER A N 1
ATOM 617 C CA . SER A 1 83 ? 3.869 -11.043 4.226 1.00 92.19 83 SER A CA 1
ATOM 618 C C . SER A 1 83 ? 3.336 -10.458 2.908 1.00 92.19 83 SER A C 1
ATOM 620 O O . SER A 1 83 ? 2.237 -10.823 2.484 1.00 92.19 83 SER A O 1
ATOM 622 N N . GLU A 1 84 ? 4.081 -9.572 2.240 1.00 93.88 84 GLU A N 1
ATOM 623 C CA . GLU A 1 84 ? 3.678 -8.989 0.956 1.00 93.88 84 GLU A CA 1
ATOM 624 C C . GLU A 1 84 ? 3.747 -10.033 -0.163 1.00 93.88 84 GLU A C 1
ATOM 626 O O . GLU A 1 84 ? 4.809 -10.302 -0.725 1.00 93.88 84 GLU A O 1
ATOM 631 N N . ASN A 1 85 ? 2.608 -10.643 -0.477 1.00 92.81 85 ASN A N 1
ATOM 632 C CA . ASN A 1 85 ? 2.492 -11.739 -1.438 1.00 92.81 85 ASN A CA 1
ATOM 633 C C . ASN A 1 85 ? 1.694 -11.377 -2.704 1.00 92.81 85 ASN A C 1
ATOM 635 O O . ASN A 1 85 ? 1.429 -12.245 -3.540 1.00 92.81 85 ASN A O 1
ATOM 639 N N . MET A 1 86 ? 1.337 -10.101 -2.864 1.00 93.44 86 MET A N 1
ATOM 640 C CA . MET A 1 86 ? 0.586 -9.578 -4.005 1.00 93.44 86 MET A CA 1
ATOM 641 C C . MET A 1 86 ? 1.392 -8.518 -4.754 1.00 93.44 86 MET A C 1
ATOM 643 O O . MET A 1 86 ? 2.094 -7.719 -4.135 1.00 93.44 86 MET A O 1
ATOM 647 N N . CYS A 1 87 ? 1.224 -8.455 -6.076 1.00 93.50 87 CYS A N 1
ATOM 648 C CA . CYS A 1 87 ? 1.641 -7.300 -6.866 1.00 93.50 87 CYS A CA 1
ATOM 649 C C . CYS A 1 87 ? 0.483 -6.319 -7.011 1.00 93.50 87 CYS A C 1
ATOM 651 O O . CYS A 1 87 ? -0.607 -6.701 -7.443 1.00 93.50 87 CYS A O 1
ATOM 653 N N . TYR A 1 88 ? 0.756 -5.063 -6.684 1.00 90.44 88 TYR A N 1
ATOM 654 C CA . TYR A 1 88 ? -0.183 -3.953 -6.656 1.00 90.44 88 TYR A CA 1
ATOM 655 C C . TYR A 1 88 ? 0.072 -2.998 -7.827 1.00 90.44 88 TYR A C 1
ATOM 657 O O . TYR A 1 88 ? 1.221 -2.665 -8.130 1.00 90.44 88 TYR A O 1
ATOM 665 N N . LEU A 1 89 ? -1.004 -2.512 -8.442 1.00 88.44 89 LEU A N 1
ATOM 666 C CA . LEU A 1 89 ? -1.040 -1.348 -9.322 1.00 88.44 89 LEU A CA 1
ATOM 667 C C . LEU A 1 89 ? -2.169 -0.434 -8.852 1.00 88.44 89 LEU A C 1
ATOM 669 O O . LEU A 1 89 ? -3.315 -0.868 -8.783 1.00 88.44 89 LEU A O 1
ATOM 673 N N . GLY A 1 90 ? -1.847 0.827 -8.601 1.00 86.31 90 GLY A N 1
ATOM 674 C CA . GLY A 1 90 ? -2.805 1.876 -8.287 1.00 86.31 90 GLY A CA 1
ATOM 675 C C . GLY A 1 90 ? -2.589 3.078 -9.190 1.00 86.31 90 GLY A C 1
ATOM 676 O O . GLY A 1 90 ? -1.457 3.520 -9.377 1.00 86.31 90 GLY A O 1
ATOM 677 N N . VAL A 1 91 ? -3.674 3.609 -9.740 1.00 83.88 91 VAL A N 1
ATOM 678 C CA . VAL A 1 91 ? -3.716 4.939 -10.356 1.00 83.88 91 VAL A CA 1
ATOM 679 C C . VAL A 1 91 ? -4.691 5.760 -9.535 1.00 83.88 91 VAL A C 1
ATOM 681 O O . VAL A 1 91 ? -5.861 5.398 -9.474 1.00 83.88 91 VAL A O 1
ATOM 684 N N . ALA A 1 92 ? -4.226 6.823 -8.892 1.00 81.19 92 ALA A N 1
ATOM 685 C CA . ALA A 1 92 ? -5.027 7.651 -8.002 1.00 81.19 92 ALA A CA 1
ATOM 686 C C . ALA A 1 92 ? -4.995 9.119 -8.434 1.00 81.19 92 ALA A C 1
ATOM 688 O O . ALA A 1 92 ? -3.969 9.634 -8.870 1.00 81.19 92 ALA A O 1
ATOM 689 N N . THR A 1 93 ? -6.120 9.805 -8.272 1.00 78.75 93 THR A N 1
ATOM 690 C CA . THR A 1 93 ? -6.236 11.263 -8.391 1.00 78.75 93 THR A CA 1
ATOM 691 C C . THR A 1 93 ? -6.904 11.788 -7.129 1.00 78.75 93 THR A C 1
ATOM 693 O O . THR A 1 93 ? -7.843 11.178 -6.622 1.00 78.75 93 THR A O 1
ATOM 696 N N . SER A 1 94 ? -6.411 12.903 -6.599 1.00 71.81 94 SER A N 1
ATOM 697 C CA . SER A 1 94 ? -6.958 13.543 -5.400 1.00 71.81 94 SER A CA 1
ATOM 698 C C . SER A 1 94 ? -7.022 15.057 -5.609 1.00 71.81 94 SER A C 1
ATOM 700 O O . SER A 1 94 ? -6.097 15.606 -6.218 1.00 71.81 94 SER A O 1
ATOM 702 N N . PRO A 1 95 ? -8.038 15.755 -5.065 1.00 70.12 95 PRO A N 1
ATOM 703 C CA . PRO A 1 95 ? -8.104 17.216 -5.066 1.00 70.12 95 PRO A CA 1
ATOM 704 C C . PRO A 1 95 ? -6.850 17.882 -4.483 1.00 70.12 95 PRO A C 1
ATOM 706 O O . PRO A 1 95 ? -6.490 18.978 -4.900 1.00 70.12 95 PRO A O 1
ATOM 709 N N . VAL A 1 96 ? -6.160 17.205 -3.555 1.00 71.94 96 VAL A N 1
ATOM 710 C CA . VAL A 1 96 ? -4.953 17.715 -2.883 1.00 71.94 96 VAL A CA 1
ATOM 711 C C . VAL A 1 96 ? -3.786 17.884 -3.854 1.00 71.94 96 VAL A C 1
ATOM 713 O O . VAL A 1 96 ? -3.048 18.862 -3.767 1.00 71.94 96 VAL A O 1
ATOM 716 N N . PHE A 1 97 ? -3.622 16.948 -4.789 1.00 72.88 97 PHE A N 1
ATOM 717 C CA . PHE A 1 97 ? -2.497 16.956 -5.723 1.00 72.88 97 PHE A CA 1
ATOM 718 C C . PHE A 1 97 ? -2.907 17.401 -7.132 1.00 72.88 97 PHE A C 1
ATOM 720 O O . PHE A 1 97 ? -2.055 17.866 -7.872 1.00 72.88 97 PHE A O 1
ATOM 727 N N . SER A 1 98 ? -4.193 17.350 -7.503 1.00 74.44 98 SER A N 1
ATOM 728 C CA . SER A 1 98 ? -4.739 17.778 -8.813 1.00 74.44 98 SER A CA 1
ATOM 729 C C . SER A 1 98 ? -4.135 17.104 -10.063 1.00 74.44 98 SER A C 1
ATOM 731 O O . SER A 1 98 ? -4.626 17.332 -11.165 1.00 74.44 98 SER A O 1
ATOM 733 N N . TYR A 1 99 ? -3.129 16.240 -9.911 1.00 80.31 99 TYR A N 1
ATOM 734 C CA . TYR A 1 99 ? -2.521 15.421 -10.958 1.00 80.31 99 TYR A CA 1
ATOM 735 C C . TYR A 1 99 ? -2.659 13.923 -10.638 1.00 80.31 99 TYR A C 1
ATOM 737 O O . TYR A 1 99 ? -2.752 13.545 -9.463 1.00 80.31 99 TYR A O 1
ATOM 745 N N . PRO A 1 100 ? -2.683 13.043 -11.657 1.00 83.38 100 PRO A N 1
ATOM 746 C CA . PRO A 1 100 ? -2.689 11.605 -11.438 1.00 83.38 100 PRO A CA 1
ATOM 747 C C . PRO A 1 100 ? -1.356 11.110 -10.882 1.00 83.38 100 PRO A C 1
ATOM 749 O O . PRO A 1 100 ? -0.281 11.575 -11.263 1.00 83.38 100 PRO A O 1
ATOM 752 N N . VAL A 1 101 ? -1.436 10.120 -10.002 1.00 85.94 101 VAL A N 1
ATOM 753 C CA . VAL A 1 101 ? -0.294 9.385 -9.469 1.00 85.94 101 VAL A CA 1
ATOM 754 C C . VAL A 1 101 ? -0.483 7.919 -9.799 1.00 85.94 101 VAL A C 1
ATOM 756 O O . VAL A 1 101 ? -1.510 7.328 -9.469 1.00 85.94 101 VAL A O 1
ATOM 759 N N . VAL A 1 102 ? 0.524 7.317 -10.420 1.00 88.62 102 VAL A N 1
ATOM 760 C CA . VAL A 1 102 ? 0.575 5.874 -10.645 1.00 88.62 102 VAL A CA 1
ATOM 761 C C . VAL A 1 102 ? 1.659 5.259 -9.778 1.00 88.62 102 VAL A C 1
ATOM 763 O O . VAL A 1 102 ? 2.793 5.744 -9.723 1.00 88.62 102 VAL A O 1
ATOM 766 N N . LEU A 1 103 ? 1.304 4.169 -9.110 1.00 89.38 103 LEU A N 1
ATOM 767 C CA . LEU A 1 103 ? 2.193 3.407 -8.253 1.00 89.38 103 LEU A CA 1
ATOM 768 C C . LEU A 1 103 ? 2.054 1.910 -8.523 1.00 89.38 103 LEU A C 1
ATOM 770 O O . LEU A 1 103 ? 0.955 1.378 -8.684 1.00 89.38 103 LEU A O 1
ATOM 774 N N . ARG A 1 104 ? 3.195 1.228 -8.564 1.00 92.31 104 ARG A N 1
ATOM 775 C CA . ARG A 1 104 ? 3.300 -0.228 -8.628 1.00 92.31 104 ARG A CA 1
ATOM 776 C C . ARG A 1 104 ? 4.287 -0.732 -7.595 1.00 92.31 104 ARG A C 1
ATOM 778 O O . ARG A 1 104 ? 5.307 -0.083 -7.353 1.00 92.31 104 ARG A O 1
ATOM 785 N N . GLY A 1 105 ? 4.019 -1.916 -7.064 1.00 94.00 105 GLY A N 1
ATOM 786 C CA . GLY A 1 105 ? 4.918 -2.562 -6.123 1.00 94.00 105 GLY A CA 1
ATOM 787 C C . GLY A 1 105 ? 4.303 -3.790 -5.470 1.00 94.00 105 GLY A C 1
ATOM 788 O O . GLY A 1 105 ? 3.485 -4.483 -6.078 1.00 94.00 105 GLY A O 1
ATOM 789 N N . CYS A 1 106 ? 4.712 -4.056 -4.237 1.00 94.25 106 CYS A N 1
ATOM 790 C CA . CYS A 1 106 ? 4.247 -5.189 -3.448 1.00 94.25 106 CYS A CA 1
ATOM 791 C C . CYS A 1 106 ? 3.149 -4.763 -2.476 1.00 94.25 106 CYS A C 1
ATOM 793 O O . CYS A 1 106 ? 3.135 -3.621 -2.018 1.00 94.25 106 CYS A O 1
ATOM 795 N N . ALA A 1 107 ? 2.255 -5.683 -2.132 1.00 92.81 107 ALA A N 1
ATOM 796 C CA . ALA A 1 107 ? 1.220 -5.475 -1.130 1.00 92.81 107 ALA A CA 1
ATOM 797 C C . ALA A 1 107 ? 0.920 -6.768 -0.367 1.00 92.81 107 ALA A C 1
ATOM 799 O O . ALA A 1 107 ? 1.077 -7.875 -0.892 1.00 92.81 107 ALA A O 1
ATOM 800 N N . THR A 1 108 ? 0.439 -6.639 0.866 1.00 92.00 108 THR A N 1
ATOM 801 C CA . THR A 1 108 ? -0.223 -7.752 1.560 1.00 92.00 108 THR A CA 1
ATOM 802 C C . THR A 1 108 ? -1.602 -8.016 0.960 1.00 92.00 108 THR A C 1
ATOM 804 O O . THR A 1 108 ? -2.275 -7.091 0.503 1.00 92.00 108 THR A O 1
ATOM 807 N N . LYS A 1 109 ? -2.073 -9.268 1.006 1.00 89.12 109 LYS A N 1
ATOM 808 C CA . LYS A 1 109 ? -3.423 -9.617 0.539 1.00 89.12 109 LYS A CA 1
ATOM 809 C C . LYS A 1 109 ? -4.529 -8.773 1.188 1.00 89.12 109 LYS A C 1
ATOM 811 O O . LYS A 1 109 ? -5.403 -8.305 0.471 1.00 89.12 109 LYS A O 1
ATOM 816 N N . SER A 1 110 ? -4.446 -8.503 2.492 1.00 85.00 110 SER A N 1
ATOM 817 C CA . SER A 1 110 ? -5.390 -7.625 3.199 1.00 85.00 110 SER A CA 1
ATOM 818 C C . SER A 1 110 ? -5.464 -6.227 2.578 1.00 85.00 110 SER A C 1
ATOM 820 O O . SER A 1 110 ? -6.554 -5.714 2.359 1.00 85.00 110 SER A O 1
ATOM 822 N N . SER A 1 111 ? -4.322 -5.646 2.205 1.00 85.50 111 SER A N 1
ATOM 823 C CA . SER A 1 111 ? -4.246 -4.358 1.505 1.00 85.50 111 SER A CA 1
ATOM 824 C C . SER A 1 111 ? -4.968 -4.368 0.160 1.00 85.50 111 SER A C 1
ATOM 826 O O . SER A 1 111 ? -5.582 -3.379 -0.223 1.00 85.50 111 SER A O 1
ATOM 828 N N . CYS A 1 112 ? -4.896 -5.479 -0.569 1.00 83.44 112 CYS A N 1
ATOM 829 C CA . CYS A 1 112 ? -5.602 -5.646 -1.836 1.00 83.44 112 CYS A CA 1
ATOM 830 C C . CYS A 1 112 ? -7.099 -5.884 -1.639 1.00 83.44 112 CYS A C 1
ATOM 832 O O . CYS A 1 112 ? -7.908 -5.352 -2.397 1.00 83.44 112 CYS A O 1
ATOM 834 N N . ASP A 1 113 ? -7.464 -6.650 -0.612 1.00 78.94 113 ASP A N 1
ATOM 835 C CA . ASP A 1 113 ? -8.856 -6.936 -0.286 1.00 78.94 113 ASP A CA 1
ATOM 836 C C . ASP A 1 113 ? -9.577 -5.627 0.095 1.00 78.94 113 ASP A C 1
ATOM 838 O O . ASP A 1 113 ? -10.660 -5.366 -0.429 1.00 78.94 113 ASP A O 1
ATOM 842 N N . ILE A 1 114 ? -8.911 -4.739 0.852 1.00 69.00 114 ILE A N 1
ATOM 843 C CA . ILE A 1 114 ? -9.382 -3.377 1.170 1.00 69.00 114 ILE A CA 1
ATOM 844 C C . ILE A 1 114 ? -9.766 -2.599 -0.080 1.00 69.00 114 ILE A C 1
ATOM 846 O O . ILE A 1 114 ? -10.764 -1.897 -0.085 1.00 69.00 114 ILE A O 1
ATOM 850 N N . VAL A 1 115 ? -9.008 -2.709 -1.164 1.00 60.25 115 VAL A N 1
ATOM 851 C CA . VAL A 1 115 ? -9.303 -1.901 -2.351 1.00 60.25 115 VAL A CA 1
ATOM 852 C C . VAL A 1 115 ? -10.259 -2.612 -3.322 1.00 60.25 115 VAL A C 1
ATOM 854 O O . VAL A 1 115 ? -10.850 -1.977 -4.188 1.00 60.25 115 VAL A O 1
ATOM 857 N N . SER A 1 116 ? -10.493 -3.916 -3.150 1.00 55.81 116 SER A N 1
ATOM 858 C CA . SER A 1 116 ? -11.372 -4.714 -4.021 1.00 55.81 116 SER A CA 1
ATOM 859 C C . SER A 1 116 ? -12.848 -4.780 -3.597 1.00 55.81 116 SER A C 1
ATOM 861 O O . SER A 1 116 ? -13.696 -5.125 -4.417 1.00 55.81 116 SER A O 1
ATOM 863 N N . THR A 1 117 ? -13.180 -4.466 -2.341 1.00 50.62 117 THR A N 1
ATOM 864 C CA . THR A 1 117 ? -14.547 -4.586 -1.792 1.00 50.62 117 THR A CA 1
ATOM 865 C C . THR A 1 117 ? -15.022 -3.268 -1.206 1.00 50.62 117 THR A C 1
ATOM 867 O O . THR A 1 117 ? -14.570 -2.983 -0.109 1.00 50.62 117 THR A O 1
ATOM 870 N N . ASP A 1 118 ? -15.908 -2.503 -1.871 1.00 45.53 118 ASP A N 1
ATOM 871 C CA . ASP A 1 118 ? -16.753 -1.380 -1.364 1.00 45.53 118 ASP A CA 1
ATOM 872 C C . ASP A 1 118 ? -16.150 -0.398 -0.309 1.00 45.53 118 ASP A C 1
ATOM 874 O O . ASP A 1 118 ? -16.840 0.424 0.297 1.00 45.53 118 ASP A O 1
ATOM 878 N N . GLN A 1 119 ? -14.840 -0.441 -0.083 1.00 51.28 119 GLN A N 1
ATOM 879 C CA . GLN A 1 119 ? -14.043 0.312 0.888 1.00 51.28 119 GLN A CA 1
ATOM 880 C C . GLN A 1 119 ? -13.387 1.534 0.232 1.00 51.28 119 GLN A C 1
ATOM 882 O O . GLN A 1 119 ? -12.682 2.300 0.892 1.00 51.28 119 GLN A O 1
ATOM 887 N N . GLU A 1 120 ? -13.787 1.799 -1.014 1.00 53.12 120 GLU A N 1
ATOM 888 C CA . GLU A 1 120 ? -14.330 3.076 -1.482 1.00 53.12 120 GLU A CA 1
ATOM 889 C C . GLU A 1 120 ? -14.667 4.054 -0.343 1.00 53.12 120 GLU A C 1
ATOM 891 O O . GLU A 1 120 ? -14.277 5.199 -0.418 1.00 53.12 120 GLU A O 1
ATOM 896 N N . ALA A 1 121 ? -15.290 3.648 0.771 1.00 52.06 121 ALA A N 1
ATOM 897 C CA . ALA A 1 121 ? -15.596 4.554 1.886 1.00 52.06 121 ALA A CA 1
ATOM 898 C C . ALA A 1 121 ? -14.408 5.390 2.430 1.00 52.06 121 ALA A C 1
ATOM 900 O O . ALA A 1 121 ? -14.617 6.561 2.736 1.00 52.06 121 ALA A O 1
ATOM 901 N N . ILE A 1 122 ? -13.189 4.842 2.583 1.00 56.69 122 ILE A N 1
ATOM 902 C CA . ILE A 1 122 ? -12.041 5.644 3.082 1.00 56.69 122 ILE A CA 1
ATOM 903 C C . ILE A 1 122 ? -11.506 6.542 1.968 1.00 56.69 122 ILE A C 1
ATOM 905 O O . ILE A 1 122 ? -11.363 7.747 2.161 1.00 56.69 122 ILE A O 1
ATOM 909 N N . LEU A 1 123 ? -11.272 5.968 0.787 1.00 62.31 123 LEU A N 1
ATOM 910 C CA . LEU A 1 123 ? -10.773 6.709 -0.369 1.00 62.31 123 LEU A CA 1
ATOM 911 C C . LEU A 1 123 ? -11.752 7.818 -0.786 1.00 62.31 123 LEU A C 1
ATOM 913 O O . LEU A 1 123 ? -11.325 8.944 -0.993 1.00 62.31 123 LEU A O 1
ATOM 917 N N . ASN A 1 124 ? -13.058 7.560 -0.764 1.00 61.47 124 ASN A N 1
ATOM 918 C CA . ASN A 1 124 ? -14.123 8.530 -1.029 1.00 61.47 124 ASN A CA 1
ATOM 919 C C . AS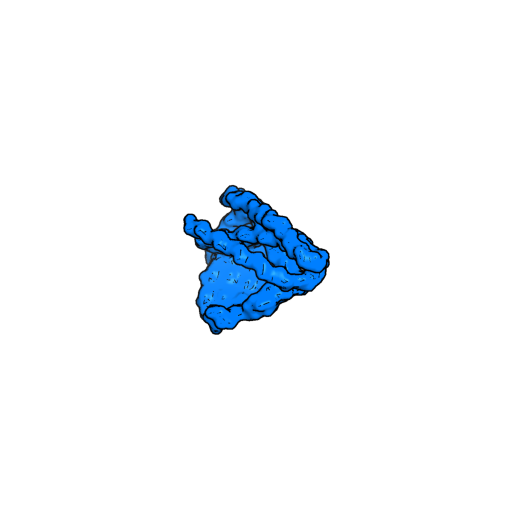N A 1 124 ? -14.246 9.590 0.060 1.00 61.47 124 ASN A C 1
ATOM 921 O O . ASN A 1 124 ? -14.485 10.749 -0.272 1.00 61.47 124 ASN A O 1
ATOM 925 N N . THR A 1 125 ? -14.037 9.244 1.337 1.00 60.47 125 THR A N 1
ATOM 926 C CA . THR A 1 125 ? -13.948 10.258 2.409 1.00 60.47 125 THR A CA 1
ATOM 927 C C . THR A 1 125 ? -12.805 11.234 2.124 1.00 60.47 125 THR A C 1
ATOM 929 O O . THR A 1 125 ? -12.959 12.438 2.311 1.00 60.47 125 THR A O 1
ATOM 932 N N . LEU A 1 126 ? -11.692 10.728 1.586 1.00 64.31 126 LEU A N 1
ATOM 933 C CA . LEU A 1 126 ? -10.537 11.521 1.159 1.00 64.31 126 LEU A CA 1
ATOM 934 C C . LEU A 1 126 ? -10.653 12.061 -0.283 1.00 64.31 126 LEU A C 1
ATOM 936 O O . LEU A 1 126 ? -9.717 12.690 -0.781 1.00 64.31 126 LEU A O 1
ATOM 940 N N . GLN A 1 127 ? -11.784 11.825 -0.959 1.00 67.81 127 GLN A N 1
ATOM 941 C CA . GLN A 1 127 ? -12.044 12.182 -2.361 1.00 67.81 127 GLN A CA 1
ATOM 942 C C . GLN A 1 127 ? -10.964 11.684 -3.342 1.00 67.81 127 GLN A C 1
ATOM 944 O O . GLN A 1 127 ? -10.658 12.330 -4.345 1.00 67.81 127 GLN A O 1
ATOM 949 N N . ILE A 1 128 ? -10.359 10.538 -3.044 1.00 71.81 128 ILE A N 1
ATOM 950 C CA . ILE A 1 128 ? -9.358 9.880 -3.875 1.00 71.81 128 ILE A CA 1
ATOM 951 C C . ILE A 1 128 ? -10.086 8.989 -4.881 1.00 71.81 128 ILE A C 1
ATOM 953 O O . ILE A 1 128 ? -10.576 7.921 -4.524 1.00 71.81 128 ILE A O 1
ATOM 957 N N . ASN A 1 129 ? -10.105 9.389 -6.153 1.00 72.56 129 ASN A N 1
ATOM 958 C CA . ASN A 1 129 ? -10.560 8.503 -7.224 1.00 72.56 129 ASN A CA 1
ATOM 959 C C . ASN A 1 129 ? -9.405 7.583 -7.600 1.00 72.56 129 ASN A C 1
ATOM 961 O O . ASN A 1 129 ? -8.345 8.073 -8.009 1.00 72.56 129 ASN A O 1
ATOM 965 N N . SER A 1 130 ? -9.598 6.270 -7.486 1.00 75.19 130 SER A N 1
ATOM 966 C CA . SER A 1 130 ? -8.533 5.310 -7.762 1.00 75.19 130 SER A CA 1
ATOM 967 C C . SER A 1 130 ? -8.984 4.128 -8.609 1.00 75.19 130 SER A C 1
ATOM 969 O O . SER A 1 130 ? -10.105 3.653 -8.483 1.00 75.19 130 SER A O 1
ATOM 971 N N . ASN A 1 131 ? -8.088 3.647 -9.468 1.00 77.12 131 ASN A N 1
ATOM 972 C CA . ASN A 1 131 ? -8.204 2.350 -10.120 1.00 77.12 131 ASN A CA 1
ATOM 973 C C . ASN A 1 131 ? -7.105 1.453 -9.577 1.00 77.12 131 ASN A C 1
ATOM 975 O O . ASN A 1 131 ? -5.919 1.777 -9.705 1.00 77.12 131 ASN A O 1
ATOM 979 N N . LEU A 1 132 ? -7.504 0.328 -8.998 1.00 79.94 132 LEU A N 1
ATOM 980 C CA . LEU A 1 132 ? -6.585 -0.625 -8.411 1.00 79.94 132 LEU A CA 1
ATOM 981 C C . LEU A 1 132 ? -6.690 -1.989 -9.077 1.00 79.94 132 LEU A C 1
ATOM 983 O O . LEU A 1 132 ? -7.777 -2.512 -9.309 1.00 79.94 132 LEU A O 1
ATOM 987 N N . LEU A 1 133 ? -5.531 -2.594 -9.302 1.00 85.06 133 LEU A N 1
ATOM 988 C CA . LEU A 1 133 ? -5.397 -3.993 -9.646 1.00 85.06 133 LEU A CA 1
ATOM 989 C C . LEU A 1 133 ? -4.408 -4.661 -8.691 1.00 85.06 133 LEU A C 1
ATOM 991 O O . LEU A 1 133 ? -3.282 -4.195 -8.522 1.00 85.06 133 LEU A O 1
ATOM 995 N N . CYS A 1 134 ? -4.810 -5.800 -8.138 1.00 88.88 134 CYS A N 1
ATOM 996 C CA . CYS A 1 134 ? -3.903 -6.708 -7.457 1.00 88.88 134 CYS A CA 1
ATOM 997 C C . CYS A 1 134 ? -3.853 -8.055 -8.168 1.00 88.88 134 CYS A C 1
ATOM 999 O O . CYS A 1 134 ? -4.866 -8.568 -8.639 1.00 88.88 134 CYS A O 1
ATOM 1001 N N . THR A 1 135 ? -2.665 -8.645 -8.218 1.00 88.94 135 THR A N 1
ATOM 1002 C CA . THR A 1 135 ? -2.448 -9.987 -8.767 1.00 88.94 135 THR A CA 1
ATOM 1003 C C . THR A 1 135 ? -1.607 -10.795 -7.793 1.00 88.94 135 THR A C 1
ATOM 1005 O O . THR A 1 135 ? -0.738 -10.240 -7.119 1.00 88.94 135 THR A O 1
ATOM 1008 N N . ASN A 1 136 ? -1.870 -12.099 -7.694 1.00 82.75 136 ASN A N 1
ATOM 1009 C CA . ASN A 1 136 ? -0.960 -13.001 -6.993 1.00 82.75 136 ASN A CA 1
ATOM 1010 C C . ASN A 1 136 ? 0.388 -12.881 -7.700 1.00 82.75 136 ASN A C 1
ATOM 1012 O O . ASN A 1 136 ? 0.434 -13.037 -8.924 1.00 82.75 136 ASN A O 1
ATOM 1016 N N . GLY A 1 137 ? 1.434 -12.511 -6.960 1.00 63.91 137 GLY A N 1
ATOM 1017 C CA . GLY A 1 137 ? 2.706 -12.148 -7.565 1.00 63.91 137 GLY A CA 1
ATOM 1018 C C . GLY A 1 137 ? 3.165 -13.209 -8.557 1.00 63.91 137 GLY A C 1
ATOM 1019 O O . GLY A 1 137 ? 3.104 -14.407 -8.278 1.00 63.91 137 GLY A O 1
ATOM 1020 N N . ALA A 1 138 ? 3.530 -12.776 -9.760 1.00 53.97 138 ALA A N 1
ATOM 1021 C CA . ALA A 1 138 ? 3.914 -13.690 -10.817 1.00 53.97 138 ALA A CA 1
ATOM 1022 C C . ALA A 1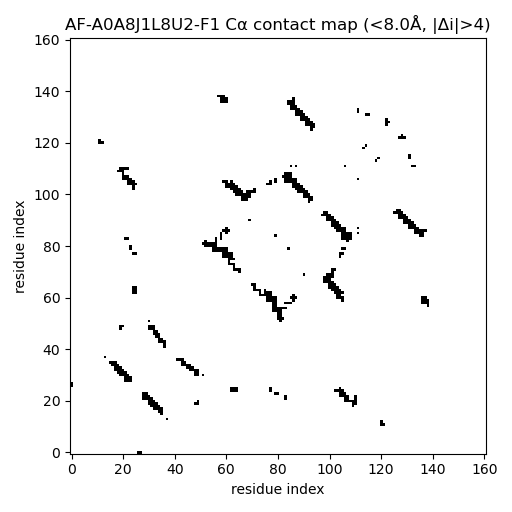 138 ? 5.227 -14.385 -10.432 1.00 53.97 138 ALA A C 1
ATOM 1024 O O . ALA A 1 138 ? 6.313 -13.878 -10.691 1.00 53.97 138 ALA A O 1
ATOM 1025 N N . CYS A 1 139 ? 5.130 -15.576 -9.849 1.00 41.81 139 CYS A N 1
ATOM 1026 C CA . CYS A 1 139 ? 6.241 -16.509 -9.777 1.00 41.81 139 CYS A CA 1
ATOM 1027 C C . CYS A 1 139 ? 6.000 -17.631 -10.783 1.00 41.81 139 CYS A C 1
ATOM 1029 O O . CYS A 1 139 ? 5.356 -18.630 -10.487 1.00 41.81 139 CYS A O 1
ATOM 1031 N N . HIS A 1 140 ? 6.595 -17.484 -11.964 1.00 33.94 140 HIS A N 1
ATOM 1032 C CA . HIS A 1 140 ? 7.297 -18.612 -12.559 1.00 33.94 140 HIS A CA 1
ATOM 1033 C C . HIS A 1 140 ? 8.589 -18.120 -13.205 1.00 33.94 140 HIS A C 1
ATOM 1035 O O . HIS A 1 140 ? 8.674 -17.889 -14.408 1.00 33.94 140 HIS A O 1
ATOM 1041 N N . HIS A 1 141 ? 9.648 -18.039 -12.400 1.00 39.72 141 HIS A N 1
ATOM 1042 C CA . HIS A 1 141 ? 10.971 -18.362 -12.917 1.00 39.72 141 HIS A CA 1
ATOM 1043 C C . HIS A 1 141 ? 11.000 -19.881 -13.162 1.00 39.72 141 HIS A C 1
ATOM 1045 O O . HIS A 1 141 ? 11.589 -20.644 -12.403 1.00 39.72 141 HIS A O 1
ATOM 1051 N N . HIS A 1 142 ? 10.340 -20.344 -14.227 1.00 36.62 142 HIS A N 1
ATOM 1052 C CA . HIS A 1 142 ? 10.773 -21.581 -14.863 1.00 36.62 142 HIS A CA 1
ATOM 1053 C C . HIS A 1 142 ? 12.070 -21.243 -15.600 1.00 36.62 142 HIS A C 1
ATOM 1055 O O . HIS A 1 142 ? 12.062 -20.849 -16.766 1.00 36.62 142 HIS A O 1
ATOM 1061 N N . TYR A 1 143 ? 13.207 -21.393 -14.920 1.00 49.47 143 TYR A N 1
ATOM 1062 C CA . TYR A 1 143 ? 14.406 -21.814 -15.634 1.00 49.47 143 TYR A CA 1
ATOM 1063 C C . TYR A 1 143 ? 14.067 -23.172 -16.261 1.00 49.47 143 TYR A C 1
ATOM 1065 O O . TYR A 1 143 ? 13.988 -24.180 -15.567 1.00 49.47 143 TYR A O 1
ATOM 1073 N N . GLY A 1 144 ? 13.780 -23.173 -17.561 1.00 46.19 144 GLY A N 1
ATOM 1074 C CA . GLY A 1 144 ? 13.540 -24.388 -18.334 1.00 46.19 144 GLY A CA 1
ATOM 1075 C C . GLY A 1 144 ? 12.118 -24.938 -18.239 1.00 46.19 144 GLY A C 1
ATOM 1076 O O . GLY A 1 144 ? 11.867 -25.932 -17.569 1.00 46.19 144 GLY A O 1
ATOM 1077 N N . PHE A 1 145 ? 11.204 -24.376 -19.026 1.00 41.59 145 PHE A N 1
ATOM 1078 C CA . PHE A 1 145 ? 10.226 -25.214 -19.713 1.00 41.59 145 PHE A CA 1
ATOM 1079 C C . PHE A 1 145 ? 10.306 -24.887 -21.201 1.00 41.59 145 PHE A C 1
ATOM 1081 O O . PHE A 1 145 ? 9.894 -23.824 -21.660 1.00 41.59 145 PHE A O 1
ATOM 1088 N N . LEU A 1 146 ? 10.955 -25.793 -21.930 1.00 50.91 146 LEU A N 1
ATOM 1089 C CA . LEU A 1 146 ? 10.978 -25.833 -23.383 1.00 50.91 146 LEU A CA 1
ATOM 1090 C C . LEU A 1 146 ? 9.531 -25.863 -23.884 1.00 50.91 146 LEU A C 1
ATOM 1092 O O . LEU A 1 146 ? 8.821 -26.840 -23.661 1.00 50.91 146 LEU A O 1
ATOM 1096 N N . LEU A 1 147 ? 9.113 -24.825 -24.598 1.00 43.25 147 LEU A N 1
ATOM 1097 C CA . LEU A 1 147 ? 8.061 -24.957 -25.597 1.00 43.25 147 LEU A CA 1
ATOM 1098 C C . LEU A 1 147 ? 8.762 -25.023 -26.956 1.00 43.25 147 LEU A C 1
ATOM 1100 O O . LEU A 1 147 ? 9.222 -23.988 -27.443 1.00 43.25 147 LEU A O 1
ATOM 1104 N N . PRO A 1 148 ? 8.884 -26.207 -27.584 1.00 45.09 148 PRO A N 1
ATOM 1105 C CA . PRO A 1 148 ? 9.170 -26.275 -29.005 1.00 45.09 148 PRO A CA 1
ATOM 1106 C C . PRO A 1 148 ? 7.971 -25.660 -29.732 1.00 45.09 148 PRO A C 1
ATOM 1108 O O . PRO A 1 148 ? 6.895 -26.253 -29.810 1.00 45.09 148 PRO A O 1
ATOM 1111 N N . ALA A 1 149 ? 8.139 -24.438 -30.226 1.00 49.53 149 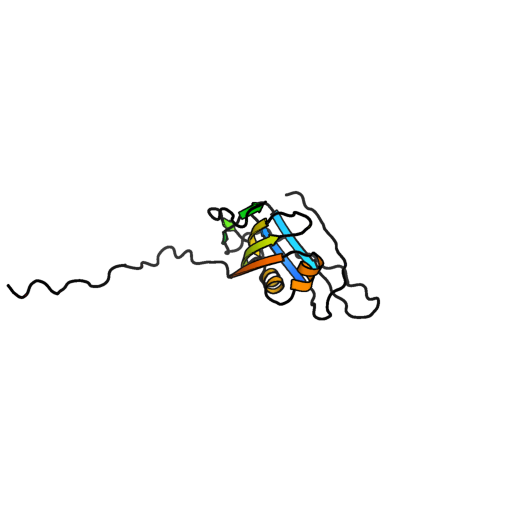ALA A N 1
ATOM 1112 C CA . ALA A 1 149 ? 7.280 -23.911 -31.271 1.00 49.53 149 ALA A CA 1
ATOM 1113 C C . ALA A 1 149 ? 7.578 -24.648 -32.592 1.00 49.53 149 ALA A C 1
ATOM 1115 O O . ALA A 1 149 ? 8.716 -25.047 -32.830 1.00 49.53 149 ALA A O 1
ATOM 1116 N N . ALA A 1 150 ? 6.554 -24.748 -33.447 1.00 50.69 150 ALA A N 1
ATOM 1117 C CA . ALA A 1 150 ? 6.473 -25.445 -34.741 1.00 50.69 150 ALA A CA 1
ATOM 1118 C C . ALA A 1 150 ? 6.110 -26.939 -34.616 1.00 50.69 150 ALA A C 1
ATOM 1120 O O . ALA A 1 150 ? 6.953 -27.819 -34.515 1.00 50.69 150 ALA A O 1
ATOM 1121 N N . ILE A 1 151 ? 4.825 -27.274 -34.473 1.00 51.72 151 ILE A N 1
ATOM 1122 C CA . ILE A 1 151 ? 3.839 -27.359 -35.570 1.00 51.72 151 ILE A CA 1
ATOM 1123 C C . ILE A 1 151 ? 4.401 -28.169 -36.742 1.00 51.72 151 ILE A C 1
ATOM 1125 O O . ILE A 1 151 ? 5.085 -27.642 -37.617 1.00 51.72 151 ILE A O 1
ATOM 1129 N N . ALA A 1 152 ? 4.035 -29.450 -36.766 1.00 48.78 152 ALA A N 1
ATOM 1130 C CA . ALA A 1 152 ? 4.093 -30.302 -37.940 1.00 48.78 152 ALA A CA 1
ATOM 1131 C C . ALA A 1 152 ? 3.447 -29.581 -39.134 1.00 48.78 152 ALA A C 1
ATOM 1133 O O . ALA A 1 152 ? 2.227 -29.470 -39.226 1.00 48.78 152 ALA A O 1
ATOM 1134 N N . SER A 1 153 ? 4.276 -29.069 -40.038 1.00 50.03 153 SER A N 1
ATOM 1135 C CA . SER A 1 153 ? 3.845 -28.504 -41.311 1.00 50.03 153 SER A CA 1
ATOM 1136 C C . SER A 1 153 ? 4.738 -29.076 -42.405 1.00 50.03 153 SER A C 1
ATOM 1138 O O . SER A 1 153 ? 5.947 -28.881 -42.376 1.00 50.03 153 SER A O 1
ATOM 1140 N N . ALA A 1 154 ? 4.100 -29.748 -43.368 1.00 44.38 154 ALA A N 1
ATOM 1141 C CA . ALA A 1 154 ? 4.631 -30.240 -44.643 1.00 44.38 154 ALA A CA 1
ATOM 1142 C C . ALA A 1 154 ? 5.307 -31.633 -44.676 1.00 44.38 154 ALA A C 1
ATOM 1144 O O . ALA A 1 154 ? 6.473 -31.768 -45.025 1.00 44.38 154 ALA A O 1
ATOM 1145 N N . LEU A 1 155 ? 4.507 -32.694 -44.491 1.00 52.09 155 LEU A N 1
ATOM 1146 C CA . LEU A 1 155 ? 4.717 -33.993 -45.167 1.00 52.09 155 LEU A CA 1
ATOM 1147 C C . LEU A 1 155 ? 3.772 -34.199 -46.371 1.00 52.09 155 LEU A C 1
ATOM 1149 O O . LEU A 1 155 ? 3.472 -35.319 -46.764 1.00 52.09 155 LEU A O 1
ATOM 1153 N N . MET A 1 156 ? 3.318 -33.121 -47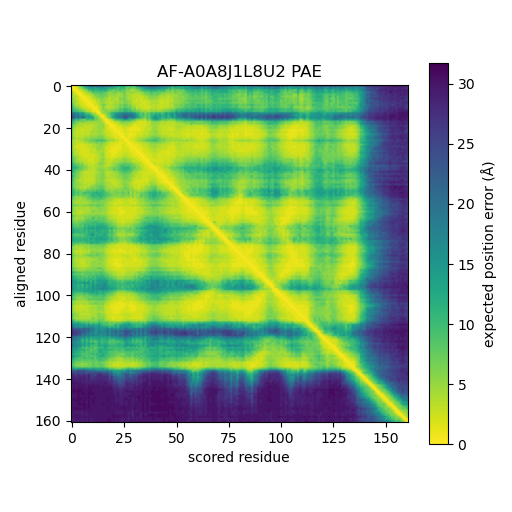.011 1.00 55.91 156 MET A N 1
ATOM 1154 C CA . MET A 1 156 ? 2.630 -33.207 -48.302 1.00 55.91 156 MET A CA 1
ATOM 1155 C C . MET A 1 156 ? 3.316 -32.293 -49.307 1.00 55.91 156 MET A C 1
ATOM 1157 O O . MET A 1 156 ? 2.931 -31.133 -49.421 1.00 55.91 156 MET A O 1
ATOM 1161 N N . LYS A 1 157 ? 4.355 -32.811 -49.983 1.00 48.03 157 LYS A N 1
ATOM 1162 C CA . LYS A 1 157 ? 4.810 -32.366 -51.318 1.00 48.03 157 LYS A CA 1
ATOM 1163 C C . LYS A 1 157 ? 5.992 -33.187 -51.877 1.00 48.03 157 LYS A C 1
ATOM 1165 O O . LYS A 1 157 ? 6.917 -32.597 -52.396 1.00 48.03 157 LYS A O 1
ATOM 1170 N N . PHE A 1 158 ? 5.986 -34.524 -51.798 1.00 49.97 158 PHE A N 1
ATOM 1171 C CA . PHE A 1 158 ? 6.882 -35.369 -52.629 1.00 49.97 158 PHE A CA 1
ATOM 1172 C C . PHE A 1 158 ? 6.281 -36.750 -52.955 1.00 49.97 158 PHE A C 1
ATOM 1174 O O . PHE A 1 158 ? 6.947 -37.777 -52.899 1.00 49.97 158 PHE A O 1
ATOM 1181 N N . MET A 1 159 ? 5.000 -36.781 -53.318 1.00 48.97 159 MET A N 1
ATOM 1182 C CA . MET A 1 159 ? 4.413 -37.867 -54.107 1.00 48.97 159 MET A CA 1
ATOM 1183 C C . MET A 1 159 ? 3.513 -37.186 -55.141 1.00 48.97 159 MET A C 1
ATOM 1185 O O . MET A 1 159 ? 2.655 -36.421 -54.719 1.00 48.97 159 MET A O 1
ATOM 1189 N N . PHE A 1 160 ? 3.731 -37.426 -56.440 1.00 48.69 160 PHE A N 1
ATOM 1190 C CA . PHE A 1 160 ? 3.271 -36.636 -57.607 1.00 48.69 160 PHE A CA 1
ATOM 1191 C C . PHE A 1 160 ? 4.135 -35.368 -57.791 1.00 48.69 160 PHE A C 1
ATOM 1193 O O . PHE A 1 160 ? 3.902 -34.358 -57.137 1.00 48.69 160 PHE A O 1
ATOM 1200 N N . VAL A 1 161 ? 5.219 -35.369 -58.574 1.00 44.09 161 VAL A N 1
ATOM 1201 C CA . VAL A 1 161 ? 5.404 -35.837 -59.964 1.00 44.09 161 VAL A CA 1
ATOM 1202 C C . VAL A 1 161 ? 6.803 -36.412 -60.148 1.00 44.09 161 VAL A C 1
ATOM 1204 O O . VAL A 1 161 ? 7.746 -35.811 -59.589 1.00 44.09 161 VAL A O 1
#

Radius of gyration: 22.32 Å; Cα contacts (8 Å, |Δi|>4): 294; chains: 1; bounding box: 36×56×82 Å

Nearest PDB structures (foldseek):
  3u74-assembly1_U  TM=6.278E-01  e=2.121E-03  Homo sapiens
  2fd6-assembly2_U  TM=6.296E-01  e=4.101E-03  Homo sapiens
  3bt2-assembly2_U  TM=6.068E-01  e=5.397E-03  Homo sapiens
  1ywh-assembly3_M  TM=5.959E-01  e=1.044E-02  Homo sapiens
  1ywh-assembly2_A  TM=5.754E-01  e=1.451E-02  Homo sapiens